Protein AF-A0A655ARQ0-F1 (afdb_m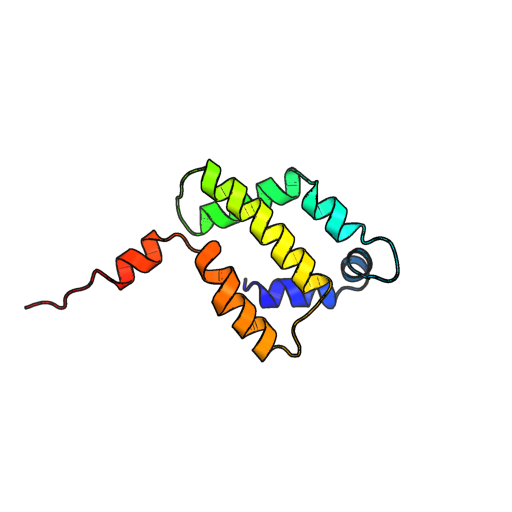onomer_lite)

Secondary structure (DSSP, 8-state):
--HHHHHHHHHT-HHHHTTS-TTS--HHHHHHHH-HHHHHHHHHHHHHT----HHHHHHHHHHHHHHHHHHHHS--SSHHHHHHHIIIIIHHHHS-HHHHHHHH--PPP-

Sequence (110 aa):
MSITTTLRMVRDNPALAAWFTTTRPPIGGEMAGRSEVIAALAAAFLNSLGPDDPTTVERRARWVVRMLTSLLMFPGRDEADERAMIAEFVVPIVTPASAAARKAGHPGPE

Radius of gyration: 16.22 Å; chains: 1; bounding box: 54×36×34 Å

Foldseek 3Di:
DDLLVVLCVQCVDPVNLVLLEPVDDNNQLVCLLVDPVQLVVLLVVLVVLDDDDSVLSSVLSSVVSNVSSCCSNPPAPDPVRRVVCCVPPPVVSSHDCVVVVVVVPDDDDD

Structure (mmCIF, N/CA/C/O backbone):
data_AF-A0A655ARQ0-F1
#
_entry.id   AF-A0A655ARQ0-F1
#
loop_
_atom_site.group_PDB
_atom_site.id
_atom_site.type_symbol
_atom_site.label_atom_id
_atom_site.label_alt_id
_atom_site.label_comp_id
_atom_site.label_asym_id
_atom_site.label_entity_id
_atom_site.label_seq_id
_atom_site.pdbx_PDB_ins_code
_atom_site.Cartn_x
_atom_site.Cartn_y
_atom_site.Cartn_z
_atom_site.occupancy
_atom_site.B_iso_or_equiv
_atom_site.auth_seq_id
_atom_site.auth_comp_id
_atom_site.auth_asym_id
_atom_site.auth_atom_id
_atom_site.pdbx_PDB_model_num
ATOM 1 N N . MET A 1 1 ? -8.496 1.827 -4.490 1.00 56.69 1 MET A N 1
ATOM 2 C CA . MET A 1 1 ? -7.260 1.632 -5.280 1.00 56.69 1 MET A CA 1
ATOM 3 C C . MET A 1 1 ? -6.459 0.512 -4.624 1.00 56.69 1 MET A C 1
ATOM 5 O O . MET A 1 1 ? -6.340 0.538 -3.408 1.00 56.69 1 MET A O 1
ATOM 9 N N . SER A 1 2 ? -6.008 -0.502 -5.369 1.00 81.69 2 SER A N 1
ATOM 10 C CA . SER A 1 2 ? -5.246 -1.631 -4.798 1.00 81.69 2 SER A CA 1
ATOM 11 C C . SER A 1 2 ? -3.767 -1.265 -4.627 1.00 81.69 2 SER A C 1
ATOM 13 O O . SER A 1 2 ? -3.228 -0.543 -5.465 1.00 81.69 2 SER A O 1
ATOM 15 N N . ILE A 1 3 ? -3.097 -1.803 -3.598 1.00 84.62 3 ILE A N 1
ATOM 16 C CA . ILE A 1 3 ? -1.652 -1.617 -3.356 1.00 84.62 3 ILE A CA 1
ATOM 17 C C . ILE A 1 3 ? -0.840 -1.939 -4.618 1.00 84.62 3 ILE A C 1
ATOM 19 O O . ILE A 1 3 ? 0.009 -1.150 -5.022 1.00 84.62 3 ILE A O 1
ATOM 23 N N . THR A 1 4 ? -1.155 -3.038 -5.306 1.00 88.81 4 THR A N 1
ATOM 24 C CA . THR A 1 4 ? -0.463 -3.452 -6.538 1.00 88.81 4 THR A CA 1
ATOM 25 C C . THR A 1 4 ? -0.629 -2.430 -7.667 1.00 88.81 4 THR A C 1
ATOM 27 O O . THR A 1 4 ? 0.282 -2.213 -8.458 1.00 88.81 4 THR A O 1
ATOM 30 N N . THR A 1 5 ? -1.781 -1.749 -7.730 1.00 88.69 5 THR A N 1
ATOM 31 C CA . THR A 1 5 ? -2.010 -0.673 -8.711 1.00 88.69 5 THR A CA 1
ATOM 32 C C . THR A 1 5 ? -1.128 0.534 -8.415 1.00 88.69 5 THR A C 1
ATOM 34 O O . THR A 1 5 ? -0.528 1.084 -9.334 1.00 88.69 5 THR A O 1
ATOM 37 N N . THR A 1 6 ? -1.001 0.914 -7.142 1.00 88.81 6 THR A N 1
ATOM 38 C CA . THR A 1 6 ? -0.111 2.002 -6.718 1.00 88.81 6 THR A CA 1
ATOM 39 C C . THR A 1 6 ? 1.348 1.691 -7.041 1.00 88.81 6 THR A C 1
ATOM 41 O O . THR A 1 6 ? 2.031 2.536 -7.614 1.00 88.81 6 THR A O 1
ATOM 44 N N . LEU A 1 7 ? 1.818 0.475 -6.735 1.00 91.00 7 LEU A N 1
ATOM 45 C CA . LEU A 1 7 ? 3.187 0.049 -7.050 1.00 91.00 7 LEU A CA 1
ATOM 46 C C . LEU A 1 7 ? 3.470 0.138 -8.553 1.00 91.00 7 LEU A C 1
ATOM 48 O O . LEU A 1 7 ? 4.494 0.688 -8.953 1.00 91.00 7 LEU A O 1
ATOM 52 N N . ARG A 1 8 ? 2.532 -0.334 -9.384 1.00 91.19 8 ARG A N 1
ATOM 53 C CA . ARG A 1 8 ? 2.638 -0.254 -10.844 1.00 91.19 8 ARG A CA 1
ATOM 54 C C . ARG A 1 8 ? 2.740 1.192 -11.332 1.00 91.19 8 ARG A C 1
ATOM 56 O O . ARG A 1 8 ? 3.668 1.516 -12.054 1.00 91.19 8 ARG A O 1
ATOM 63 N N . MET A 1 9 ? 1.863 2.082 -10.863 1.00 91.25 9 MET A N 1
ATOM 64 C CA . MET A 1 9 ? 1.883 3.498 -11.260 1.00 91.25 9 MET A CA 1
ATOM 65 C C . MET A 1 9 ? 3.199 4.209 -10.929 1.00 91.25 9 MET A C 1
ATOM 67 O O . MET A 1 9 ? 3.643 5.063 -11.692 1.00 91.25 9 MET A O 1
ATOM 71 N N . VAL A 1 10 ? 3.816 3.880 -9.791 1.00 90.50 10 VAL A N 1
ATOM 72 C CA . VAL A 1 10 ? 5.117 4.448 -9.411 1.00 90.50 10 VAL A CA 1
ATOM 73 C C . VAL A 1 10 ? 6.226 3.910 -10.314 1.00 90.50 10 VAL A C 1
ATOM 75 O O . VAL A 1 10 ? 7.048 4.691 -10.785 1.00 90.50 10 VAL A O 1
ATOM 78 N N . ARG A 1 11 ? 6.243 2.596 -10.570 1.00 91.19 11 ARG A N 1
ATOM 79 C CA . ARG A 1 11 ? 7.265 1.938 -11.402 1.00 91.19 11 ARG A CA 1
ATOM 80 C C . ARG A 1 11 ? 7.171 2.339 -12.879 1.00 91.19 11 ARG A C 1
ATOM 82 O O . ARG A 1 11 ? 8.205 2.527 -13.511 1.00 91.19 11 ARG A O 1
ATOM 89 N N . ASP A 1 12 ? 5.960 2.539 -13.395 1.00 93.62 12 ASP A N 1
ATOM 90 C CA . ASP A 1 12 ? 5.707 2.939 -14.787 1.00 93.62 12 ASP A CA 1
ATOM 91 C C . ASP A 1 12 ? 6.026 4.423 -15.052 1.00 93.62 12 ASP A C 1
ATOM 93 O O . ASP A 1 12 ? 6.083 4.849 -16.205 1.00 93.62 12 ASP A O 1
ATOM 97 N N . ASN A 1 13 ? 6.242 5.232 -14.006 1.00 92.81 13 ASN A N 1
ATOM 98 C CA . ASN A 1 13 ? 6.623 6.636 -14.130 1.00 92.81 13 ASN A CA 1
ATOM 99 C C . ASN A 1 13 ? 8.140 6.806 -13.912 1.00 92.81 13 ASN A C 1
ATOM 101 O O . ASN A 1 13 ? 8.594 6.737 -12.767 1.00 92.81 13 ASN A O 1
ATOM 105 N N . PRO A 1 14 ? 8.933 7.129 -14.956 1.00 88.00 14 PRO A N 1
ATOM 106 C CA . PRO A 1 14 ? 10.388 7.248 -14.841 1.00 88.00 14 PRO A CA 1
ATOM 107 C C . PRO A 1 14 ? 10.854 8.248 -13.776 1.00 88.00 14 PRO A C 1
ATOM 109 O O . PRO A 1 14 ? 11.849 8.004 -13.093 1.00 88.00 14 PRO A O 1
ATOM 112 N N . ALA A 1 15 ? 10.129 9.358 -13.601 1.00 87.06 15 ALA A N 1
ATOM 113 C CA . ALA A 1 15 ? 10.479 10.387 -12.627 1.00 87.06 15 ALA A CA 1
ATOM 114 C C . ALA A 1 15 ? 10.275 9.911 -11.183 1.00 87.06 15 ALA A C 1
ATOM 116 O O . ALA A 1 15 ? 11.049 10.294 -10.311 1.00 87.06 15 ALA A O 1
ATOM 117 N N . LEU A 1 16 ? 9.263 9.074 -10.928 1.00 85.69 16 LEU A N 1
ATOM 118 C CA . LEU A 1 16 ? 9.015 8.493 -9.606 1.00 85.69 16 LEU A CA 1
ATOM 119 C C . LEU A 1 16 ? 9.911 7.277 -9.353 1.00 85.69 16 LEU A C 1
ATOM 121 O O . LEU A 1 16 ? 10.499 7.167 -8.279 1.00 85.69 16 LEU A O 1
ATOM 125 N N . ALA A 1 17 ? 10.074 6.401 -10.345 1.00 85.88 17 ALA A N 1
ATOM 126 C CA . ALA A 1 17 ? 10.911 5.209 -10.250 1.00 85.88 17 ALA A CA 1
ATOM 127 C C . ALA A 1 17 ? 12.376 5.546 -9.918 1.00 85.88 17 ALA A C 1
ATOM 129 O O . ALA A 1 17 ? 12.999 4.848 -9.116 1.00 85.88 17 ALA A O 1
ATOM 130 N N . ALA A 1 18 ? 12.901 6.658 -10.450 1.00 84.44 18 ALA A N 1
ATOM 131 C CA . ALA A 1 18 ? 14.262 7.138 -10.188 1.00 84.44 18 ALA A CA 1
ATOM 132 C C . ALA A 1 18 ? 14.589 7.339 -8.693 1.00 84.44 18 ALA A C 1
ATOM 134 O O . ALA A 1 18 ? 15.753 7.266 -8.305 1.00 84.44 18 ALA A O 1
ATOM 135 N N . TRP A 1 19 ? 13.588 7.555 -7.833 1.00 81.19 19 TRP A N 1
ATOM 136 C CA . TRP A 1 19 ? 13.788 7.713 -6.386 1.00 81.19 19 TRP A CA 1
ATOM 137 C C . TRP A 1 19 ? 14.091 6.398 -5.661 1.00 81.19 19 TRP A C 1
ATOM 139 O O . TRP A 1 19 ? 14.596 6.424 -4.535 1.00 81.19 19 TRP A O 1
ATOM 149 N N . PHE A 1 20 ? 13.782 5.262 -6.289 1.00 82.25 20 PHE A N 1
ATOM 150 C CA . PHE A 1 20 ? 13.859 3.926 -5.694 1.00 82.25 20 PHE A CA 1
ATOM 151 C C . PHE A 1 20 ? 14.926 3.033 -6.343 1.00 82.25 20 PHE A C 1
ATOM 153 O O . PHE A 1 20 ? 15.086 1.885 -5.940 1.00 82.25 20 PHE A O 1
ATOM 160 N N . THR A 1 21 ? 15.687 3.540 -7.318 1.00 75.50 21 THR A N 1
ATOM 161 C CA . THR A 1 21 ? 16.761 2.777 -7.969 1.00 75.50 21 THR A CA 1
ATOM 162 C C . THR A 1 21 ? 17.952 2.569 -7.033 1.00 75.50 21 THR A C 1
ATOM 164 O O . THR A 1 21 ? 18.453 3.531 -6.454 1.00 75.50 21 THR A O 1
ATOM 167 N N . THR A 1 22 ? 18.479 1.346 -6.960 1.00 65.88 22 THR A N 1
ATOM 168 C CA . THR A 1 22 ? 19.632 0.977 -6.111 1.00 65.88 22 THR A CA 1
ATOM 169 C C . THR A 1 22 ? 20.989 1.435 -6.671 1.00 65.88 22 THR A C 1
ATOM 171 O O . THR A 1 22 ? 22.015 1.287 -6.016 1.00 65.88 22 THR A O 1
ATOM 174 N N . THR A 1 23 ? 21.024 1.994 -7.886 1.00 63.47 23 THR A N 1
ATOM 175 C CA . THR A 1 23 ? 22.251 2.488 -8.547 1.00 63.47 23 THR A CA 1
ATOM 176 C C . THR A 1 23 ? 22.760 3.816 -7.976 1.00 63.47 23 THR A C 1
ATOM 178 O O . THR A 1 23 ? 23.860 4.256 -8.309 1.00 63.47 23 THR A O 1
ATOM 181 N N . ARG A 1 24 ? 21.980 4.457 -7.100 1.00 59.69 24 ARG A N 1
ATOM 182 C CA . ARG A 1 24 ? 22.356 5.606 -6.266 1.00 59.69 24 ARG A CA 1
ATOM 183 C C . ARG A 1 24 ? 21.870 5.343 -4.836 1.00 59.69 24 ARG A C 1
ATOM 185 O O . ARG A 1 24 ? 20.963 4.525 -4.676 1.00 59.69 24 ARG A O 1
ATOM 192 N N . PRO A 1 25 ? 22.429 6.007 -3.801 1.00 59.53 25 PRO A N 1
ATOM 193 C CA . PRO A 1 25 ? 21.887 5.917 -2.448 1.00 59.53 25 PRO A CA 1
ATOM 194 C C . PRO A 1 25 ? 20.378 6.163 -2.514 1.00 59.53 25 PRO A C 1
ATOM 196 O O . PRO A 1 25 ? 19.977 7.188 -3.074 1.00 59.53 25 PRO A O 1
ATOM 199 N N . PRO A 1 26 ? 19.536 5.225 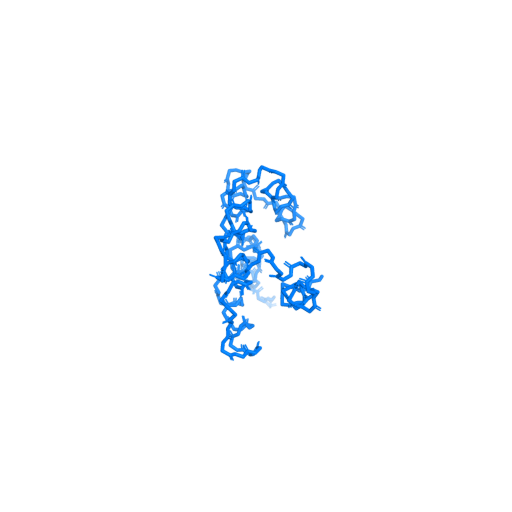-2.059 1.00 59.88 26 PRO A N 1
ATOM 200 C CA . PRO A 1 26 ? 18.115 5.300 -2.335 1.00 59.88 26 PRO A CA 1
ATOM 201 C C . PRO A 1 26 ? 17.461 6.434 -1.538 1.00 59.88 26 PRO A C 1
ATOM 203 O O . PRO A 1 26 ? 17.038 6.267 -0.393 1.00 59.88 26 PRO A O 1
ATOM 206 N N . ILE A 1 27 ? 17.356 7.601 -2.174 1.00 62.81 27 ILE A N 1
ATOM 207 C CA . ILE A 1 27 ? 16.818 8.822 -1.568 1.00 62.81 27 ILE A CA 1
ATOM 208 C C . ILE A 1 27 ? 15.353 8.608 -1.179 1.00 62.81 27 ILE A C 1
ATOM 210 O O . ILE A 1 27 ? 14.950 8.979 -0.082 1.00 62.81 27 ILE A O 1
ATOM 214 N N . GLY A 1 28 ? 14.557 7.951 -2.031 1.00 59.50 28 GLY A N 1
ATOM 215 C CA . GLY A 1 28 ? 13.136 7.713 -1.775 1.00 59.50 28 GLY A CA 1
ATOM 216 C C . GLY A 1 28 ? 12.878 6.825 -0.560 1.00 59.50 28 GLY A C 1
ATOM 217 O O . GLY A 1 28 ? 11.949 7.090 0.199 1.00 59.50 28 GLY A O 1
ATOM 218 N N . GLY A 1 29 ? 13.714 5.808 -0.329 1.00 59.78 29 GLY A N 1
ATOM 219 C CA . GLY A 1 29 ? 13.561 4.922 0.826 1.00 59.78 29 GLY A CA 1
ATOM 220 C C . GLY A 1 29 ? 13.997 5.553 2.144 1.00 59.78 29 GLY A C 1
ATOM 221 O O . GLY A 1 29 ? 13.284 5.431 3.142 1.00 59.78 29 GLY A O 1
ATOM 222 N N . GLU A 1 30 ? 15.112 6.289 2.148 1.00 61.62 30 GLU A N 1
ATOM 223 C CA . GLU A 1 30 ? 15.523 7.052 3.332 1.00 61.62 30 GLU A CA 1
ATOM 224 C C . GLU A 1 30 ? 14.523 8.161 3.670 1.00 61.62 30 GLU A C 1
ATOM 226 O O . GLU A 1 30 ? 14.162 8.333 4.837 1.00 61.62 30 GLU A O 1
ATOM 231 N N . MET A 1 31 ? 14.033 8.886 2.660 1.00 61.47 31 MET A N 1
ATOM 232 C CA . MET A 1 31 ? 13.102 9.990 2.872 1.00 61.47 31 MET A CA 1
ATOM 233 C C . MET A 1 31 ? 11.721 9.492 3.304 1.00 61.47 31 MET A C 1
ATOM 235 O O . MET A 1 31 ? 11.132 10.065 4.215 1.00 61.47 31 MET A O 1
ATOM 239 N N . ALA A 1 32 ? 11.225 8.386 2.738 1.00 60.53 32 ALA A N 1
ATOM 240 C CA . ALA A 1 32 ? 9.982 7.757 3.187 1.00 60.53 32 ALA A CA 1
ATOM 241 C C . ALA A 1 32 ? 10.075 7.253 4.636 1.00 60.53 32 ALA A C 1
ATOM 243 O O . ALA A 1 32 ? 9.129 7.409 5.405 1.00 60.53 32 ALA A O 1
ATOM 244 N N . GLY A 1 33 ? 11.228 6.709 5.041 1.00 63.03 33 GLY A N 1
ATOM 245 C CA . GLY A 1 33 ? 11.456 6.250 6.413 1.00 63.03 33 GLY A CA 1
ATOM 246 C C . GLY A 1 33 ? 11.573 7.370 7.456 1.00 63.03 33 GLY A C 1
ATOM 247 O O . GLY A 1 33 ? 11.327 7.109 8.634 1.00 63.03 33 GLY A O 1
ATOM 248 N N . ARG A 1 34 ? 11.942 8.592 7.040 1.00 66.88 34 ARG A N 1
ATOM 249 C CA . ARG A 1 34 ? 12.153 9.764 7.917 1.00 66.88 34 ARG A CA 1
ATOM 250 C C . ARG A 1 34 ? 11.066 10.843 7.804 1.00 66.88 34 ARG A C 1
ATOM 252 O O . ARG A 1 34 ? 11.049 11.761 8.615 1.00 66.88 34 ARG A O 1
ATOM 259 N N . SER A 1 35 ? 10.177 10.767 6.814 1.00 77.81 35 SER A N 1
ATOM 260 C CA . SER A 1 35 ? 9.157 11.792 6.566 1.00 77.81 35 SER A CA 1
ATOM 261 C C . SER A 1 35 ? 7.932 11.620 7.465 1.00 77.81 35 SER A C 1
ATOM 263 O O . SER A 1 35 ? 7.149 10.680 7.310 1.00 77.81 35 SER A O 1
ATOM 265 N N . GLU A 1 36 ? 7.716 12.591 8.353 1.00 79.81 36 GLU A N 1
ATOM 266 C CA . GLU A 1 36 ? 6.511 12.677 9.187 1.00 79.81 36 GLU A CA 1
ATOM 267 C C . GLU A 1 36 ? 5.237 12.856 8.350 1.00 79.81 36 GLU A C 1
ATOM 269 O O . GLU A 1 36 ? 4.199 12.287 8.677 1.00 79.81 36 GLU A O 1
ATOM 274 N N . VAL A 1 37 ? 5.321 13.567 7.218 1.00 85.50 37 VAL A N 1
ATOM 275 C CA . VAL A 1 37 ? 4.188 13.771 6.299 1.00 85.50 37 VAL A CA 1
ATOM 276 C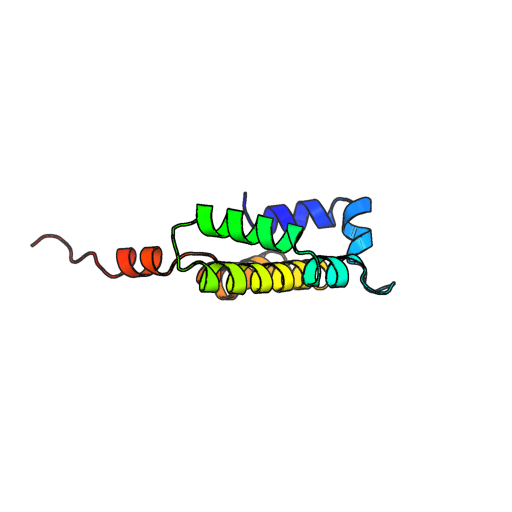 C . VAL A 1 37 ? 3.745 12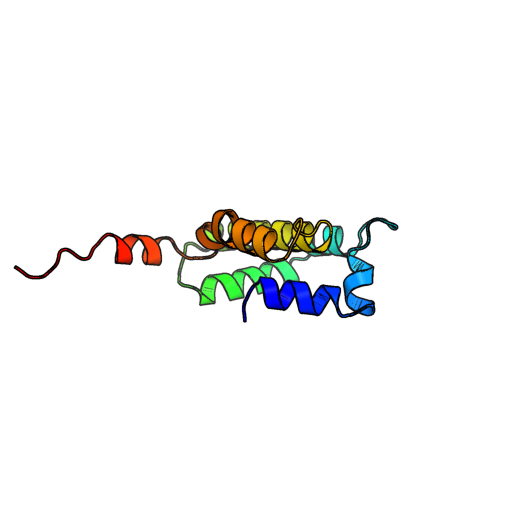.449 5.674 1.00 85.50 37 VAL A C 1
ATOM 278 O O . VAL A 1 37 ? 2.557 12.136 5.670 1.00 85.50 37 VAL A O 1
ATOM 281 N N . ILE A 1 38 ? 4.687 11.642 5.176 1.00 81.88 38 ILE A N 1
ATOM 282 C CA . ILE A 1 38 ? 4.371 10.331 4.588 1.00 81.88 38 ILE A CA 1
ATOM 283 C C . ILE A 1 38 ? 3.774 9.402 5.652 1.00 81.88 38 ILE A C 1
ATOM 285 O O . ILE A 1 38 ? 2.784 8.718 5.384 1.00 81.88 38 ILE A O 1
ATOM 289 N N . ALA A 1 39 ? 4.321 9.413 6.872 1.00 84.81 39 ALA A N 1
ATOM 290 C CA . ALA A 1 39 ? 3.771 8.646 7.986 1.00 84.81 39 ALA A CA 1
ATOM 291 C C . ALA A 1 39 ? 2.343 9.092 8.355 1.00 84.81 39 ALA A C 1
ATOM 293 O O . ALA A 1 39 ? 1.475 8.240 8.549 1.00 84.81 39 ALA A O 1
ATOM 294 N N . ALA A 1 40 ? 2.074 10.400 8.393 1.00 87.50 40 ALA A N 1
ATOM 295 C CA . ALA A 1 40 ? 0.751 10.950 8.681 1.00 87.50 40 ALA A CA 1
ATOM 296 C C . ALA A 1 40 ? -0.280 10.592 7.596 1.00 87.50 40 ALA A C 1
ATOM 298 O O . ALA A 1 40 ? -1.394 10.180 7.919 1.00 87.50 40 ALA A O 1
ATOM 299 N N . LEU A 1 41 ? 0.094 10.671 6.314 1.00 89.69 41 LEU A N 1
ATOM 300 C CA . LEU A 1 41 ? -0.770 10.257 5.201 1.00 89.69 41 LEU A CA 1
ATOM 301 C C . LEU A 1 41 ? -1.092 8.757 5.259 1.00 89.69 41 LEU A C 1
ATOM 303 O O . LEU A 1 41 ? -2.244 8.362 5.072 1.00 89.69 41 LEU A O 1
ATOM 307 N N . ALA A 1 42 ? -0.100 7.918 5.568 1.00 89.81 42 ALA A N 1
ATOM 308 C CA . ALA A 1 42 ? -0.311 6.486 5.753 1.00 89.81 42 ALA A CA 1
ATOM 309 C C . ALA A 1 42 ? -1.224 6.192 6.958 1.00 89.81 42 ALA A C 1
ATOM 311 O O . ALA A 1 42 ? -2.115 5.351 6.855 1.00 89.81 42 ALA A O 1
ATOM 312 N N . ALA A 1 43 ? -1.060 6.906 8.075 1.00 90.06 43 ALA A N 1
ATOM 313 C CA . ALA A 1 43 ? -1.928 6.778 9.245 1.00 90.06 43 ALA A CA 1
ATOM 314 C C . ALA A 1 43 ? -3.378 7.187 8.936 1.00 90.06 43 ALA A C 1
ATOM 316 O O . ALA A 1 43 ? -4.311 6.469 9.297 1.00 90.06 43 ALA A O 1
ATOM 317 N N . ALA A 1 44 ? -3.579 8.292 8.211 1.00 88.88 44 ALA A N 1
ATOM 318 C CA . ALA A 1 44 ? -4.901 8.728 7.765 1.00 88.88 44 ALA A CA 1
ATOM 319 C C . ALA A 1 44 ? -5.578 7.681 6.864 1.00 88.88 44 ALA A C 1
ATOM 321 O O . ALA A 1 44 ? -6.756 7.372 7.047 1.00 88.88 44 ALA A O 1
ATOM 322 N N . PHE A 1 45 ? -4.824 7.081 5.937 1.00 88.81 45 PHE A N 1
ATOM 323 C CA . PHE A 1 45 ? -5.324 5.984 5.111 1.00 88.81 45 PHE A CA 1
ATOM 324 C C . PHE A 1 45 ? -5.726 4.764 5.952 1.00 88.81 45 PHE A C 1
ATOM 326 O O . PHE A 1 45 ? -6.821 4.240 5.767 1.00 88.81 45 PHE A O 1
ATOM 333 N N . LEU A 1 46 ? -4.894 4.334 6.904 1.00 88.56 46 LEU A N 1
ATOM 334 C CA . LEU A 1 46 ? -5.206 3.191 7.771 1.00 88.56 46 LEU A CA 1
ATOM 335 C C . LEU A 1 46 ? -6.456 3.432 8.626 1.00 88.56 46 LEU A C 1
ATOM 337 O O . LEU A 1 46 ? -7.309 2.554 8.705 1.00 88.56 46 LEU A O 1
ATOM 341 N N . ASN A 1 47 ? -6.620 4.637 9.176 1.00 88.56 47 ASN A N 1
ATOM 342 C CA . ASN A 1 47 ? -7.840 5.025 9.890 1.00 88.56 47 ASN A CA 1
ATOM 343 C C . ASN A 1 47 ? -9.091 4.961 8.999 1.00 88.56 47 ASN A C 1
ATOM 345 O O . ASN A 1 47 ? -10.170 4.621 9.480 1.00 88.56 47 ASN A O 1
ATOM 349 N N . SER A 1 48 ? -8.962 5.238 7.694 1.00 86.81 48 SER A N 1
ATOM 350 C CA . SER A 1 48 ? -10.086 5.106 6.755 1.00 86.81 48 SER A CA 1
ATOM 351 C C . SER A 1 48 ? -10.543 3.652 6.549 1.00 86.81 48 SER A C 1
ATOM 353 O O . SER A 1 48 ? -11.690 3.423 6.169 1.00 86.81 48 SER A O 1
ATOM 355 N N . LEU A 1 49 ? -9.679 2.665 6.828 1.00 83.88 49 LEU A N 1
ATOM 356 C CA . LEU A 1 49 ? -10.000 1.231 6.755 1.00 83.88 49 LEU A CA 1
ATOM 357 C C . LEU A 1 49 ? -10.720 0.714 8.011 1.00 83.88 49 LEU A C 1
ATOM 359 O O . LEU A 1 49 ? -11.271 -0.389 8.004 1.00 83.88 49 LEU A O 1
ATOM 363 N N . GLY A 1 50 ? -10.736 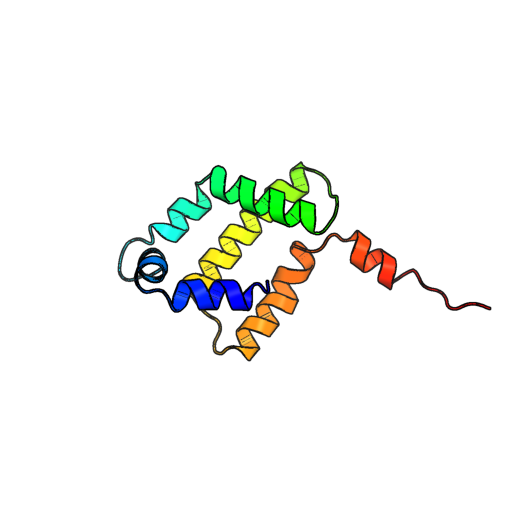1.514 9.074 1.00 82.56 50 GLY A N 1
ATOM 364 C CA . GLY A 1 50 ? -11.504 1.298 10.288 1.00 82.56 50 GLY A CA 1
ATOM 365 C C . GLY A 1 50 ? -10.784 1.856 11.516 1.00 82.56 50 GLY A C 1
ATOM 366 O O . GLY A 1 50 ? -9.565 2.021 11.497 1.00 82.56 50 GLY A O 1
ATOM 367 N N . PRO A 1 51 ? -11.533 2.142 12.592 1.00 75.88 51 PRO A N 1
ATOM 368 C CA . PRO A 1 51 ? -10.957 2.678 13.814 1.00 75.88 51 PRO A CA 1
ATOM 369 C C . PRO A 1 51 ? -10.058 1.639 14.496 1.00 75.88 51 PRO A C 1
ATOM 371 O O . PRO A 1 51 ? -10.400 0.455 14.565 1.00 75.88 51 PRO A O 1
ATOM 374 N N . ASP A 1 52 ? -8.931 2.104 15.023 1.00 82.19 52 ASP A N 1
ATOM 375 C CA . ASP A 1 52 ? -7.991 1.337 15.839 1.00 82.19 52 ASP A CA 1
ATOM 376 C C . ASP A 1 52 ? -7.316 2.296 16.841 1.00 82.19 52 ASP A C 1
ATOM 378 O O . ASP A 1 52 ? -7.513 3.514 16.781 1.00 82.19 52 ASP A O 1
ATOM 382 N N . ASP A 1 53 ? -6.538 1.762 17.776 1.00 88.44 53 ASP A N 1
ATOM 383 C CA . ASP A 1 53 ? -5.773 2.563 18.730 1.00 88.44 53 ASP A CA 1
ATOM 384 C C . ASP A 1 53 ? -4.753 3.471 17.999 1.00 88.44 53 ASP A C 1
ATOM 386 O O . ASP A 1 53 ? -3.981 2.972 17.169 1.00 88.44 53 ASP A O 1
ATOM 390 N N . PRO A 1 54 ? -4.677 4.784 18.307 1.00 87.06 54 PRO A N 1
ATOM 391 C CA . PRO A 1 54 ? -3.788 5.717 17.612 1.00 87.06 54 PRO A CA 1
ATOM 392 C C . PRO A 1 54 ? -2.318 5.280 17.586 1.00 87.06 54 PRO A C 1
ATOM 394 O O . PRO A 1 54 ? -1.663 5.365 16.545 1.00 87.06 54 PRO A O 1
ATOM 397 N N . THR A 1 55 ? -1.799 4.736 18.692 1.00 88.44 55 THR A N 1
ATOM 398 C CA . THR A 1 55 ? -0.393 4.301 18.765 1.00 88.44 55 THR A CA 1
ATOM 399 C C . THR A 1 55 ? -0.129 3.081 17.879 1.00 88.44 55 THR A C 1
ATOM 401 O O . THR A 1 55 ? 0.946 2.938 17.280 1.00 88.44 55 THR A O 1
ATOM 404 N N . THR A 1 56 ? -1.135 2.215 17.742 1.00 88.62 56 THR A N 1
ATOM 405 C CA . THR A 1 56 ? -1.123 1.058 16.846 1.00 88.62 56 THR A CA 1
ATOM 406 C C . THR A 1 56 ? -1.166 1.496 15.384 1.00 88.62 56 THR A C 1
ATOM 408 O O . THR A 1 56 ? -0.369 1.002 14.578 1.00 88.62 56 THR A O 1
ATOM 411 N N . VAL A 1 57 ? -2.025 2.461 15.041 1.00 89.94 57 VAL A N 1
ATOM 412 C CA . VAL A 1 57 ? -2.133 3.024 13.685 1.00 89.94 57 VAL A CA 1
ATOM 413 C C . VAL A 1 57 ? -0.824 3.672 13.258 1.00 89.94 57 VAL A C 1
ATOM 415 O O . VAL A 1 57 ? -0.328 3.381 12.172 1.00 89.94 57 VAL A O 1
ATOM 418 N N . GLU A 1 58 ? -0.208 4.485 14.112 1.00 89.00 58 GLU A N 1
ATOM 419 C CA . GLU A 1 58 ? 1.080 5.112 13.815 1.00 89.00 58 GLU A CA 1
ATOM 420 C C . GLU A 1 58 ? 2.195 4.086 13.585 1.00 89.00 58 GLU A C 1
ATOM 422 O O . GLU A 1 58 ? 3.005 4.212 12.658 1.00 89.00 58 GLU A O 1
ATOM 427 N N . ARG A 1 59 ? 2.253 3.039 14.420 1.00 88.69 59 ARG A N 1
ATOM 428 C CA . ARG A 1 59 ? 3.245 1.969 14.268 1.00 88.69 59 ARG A CA 1
ATOM 429 C C . ARG A 1 59 ? 3.043 1.219 12.954 1.00 88.69 59 ARG A C 1
ATOM 431 O O . ARG A 1 59 ? 4.023 0.974 12.246 1.00 88.69 59 ARG A O 1
ATOM 438 N N . ARG A 1 60 ? 1.793 0.902 12.607 1.00 90.56 60 ARG A N 1
ATOM 439 C CA . ARG A 1 60 ? 1.433 0.268 11.332 1.00 90.56 60 ARG A CA 1
ATOM 440 C C . ARG A 1 60 ? 1.732 1.173 10.147 1.00 90.56 60 ARG A C 1
ATOM 442 O O . ARG A 1 60 ? 2.312 0.692 9.185 1.00 90.56 60 ARG A O 1
ATOM 449 N N . ALA A 1 61 ? 1.447 2.469 10.229 1.00 90.12 61 ALA A N 1
ATOM 450 C CA . ALA A 1 61 ? 1.752 3.432 9.175 1.00 90.12 61 ALA A CA 1
ATOM 451 C C . ALA A 1 61 ? 3.248 3.425 8.839 1.00 90.12 61 ALA A C 1
ATOM 453 O O . ALA A 1 61 ? 3.635 3.204 7.691 1.00 90.12 61 ALA A O 1
ATOM 454 N N . ARG A 1 62 ? 4.106 3.543 9.862 1.00 89.06 62 ARG A N 1
ATOM 455 C CA . ARG A 1 62 ? 5.565 3.456 9.685 1.00 89.06 62 ARG A CA 1
ATOM 456 C C . ARG A 1 62 ? 6.018 2.095 9.148 1.00 89.06 62 ARG A C 1
ATOM 458 O O . ARG A 1 62 ? 7.038 2.021 8.468 1.00 89.06 62 ARG A O 1
ATOM 465 N N . TRP A 1 63 ? 5.330 1.008 9.487 1.00 91.56 63 TRP A N 1
ATOM 466 C CA . TRP A 1 63 ? 5.648 -0.327 8.976 1.00 91.56 63 TRP A CA 1
ATOM 467 C C . TRP A 1 63 ? 5.254 -0.487 7.501 1.00 91.56 63 TRP A C 1
ATOM 469 O O . TRP A 1 63 ? 6.080 -0.901 6.692 1.00 91.56 63 TRP A O 1
ATOM 479 N N . VAL A 1 64 ? 4.040 -0.074 7.128 1.00 90.88 64 VAL A N 1
ATOM 480 C CA . VAL A 1 64 ? 3.530 -0.139 5.751 1.00 90.88 64 VAL A CA 1
ATOM 481 C C . VAL A 1 64 ? 4.409 0.665 4.811 1.00 90.88 64 VAL A C 1
ATOM 483 O O . VAL A 1 64 ? 4.752 0.172 3.744 1.00 90.88 64 VAL A O 1
ATOM 486 N N . VAL A 1 65 ? 4.823 1.870 5.208 1.00 89.62 65 VAL A N 1
ATOM 487 C CA . VAL A 1 65 ? 5.721 2.696 4.389 1.00 89.62 65 VAL A CA 1
ATOM 488 C C . VAL A 1 65 ? 7.017 1.944 4.083 1.00 89.62 65 VAL A C 1
ATOM 490 O O . VAL A 1 65 ? 7.411 1.875 2.923 1.00 89.62 65 VAL A O 1
ATOM 493 N N . ARG A 1 66 ? 7.627 1.285 5.079 1.00 89.25 66 ARG A N 1
ATOM 494 C CA . ARG A 1 66 ? 8.826 0.454 4.864 1.00 89.25 66 ARG A CA 1
ATOM 495 C C . ARG A 1 66 ? 8.559 -0.717 3.918 1.00 89.25 66 ARG A C 1
ATOM 497 O O . ARG A 1 66 ? 9.395 -0.995 3.066 1.00 89.25 66 ARG A O 1
ATOM 504 N N . MET A 1 67 ? 7.406 -1.376 4.036 1.00 91.31 67 MET A N 1
ATOM 505 C CA . MET A 1 67 ? 7.024 -2.471 3.135 1.00 91.31 67 MET A CA 1
ATOM 506 C C . MET A 1 67 ? 6.810 -1.997 1.698 1.00 91.31 67 MET A C 1
ATOM 508 O O . MET A 1 67 ? 7.336 -2.607 0.774 1.00 91.31 67 MET A O 1
ATOM 512 N N . LEU A 1 68 ? 6.103 -0.884 1.494 1.00 90.12 68 LEU A N 1
ATOM 513 C CA . LEU A 1 68 ? 5.907 -0.306 0.164 1.00 90.12 68 LEU A CA 1
ATOM 514 C C . LEU A 1 68 ? 7.237 0.134 -0.451 1.00 90.12 68 LEU A C 1
ATOM 516 O O . LEU A 1 68 ? 7.495 -0.167 -1.611 1.00 90.12 68 LEU A O 1
ATOM 520 N N . THR A 1 69 ? 8.107 0.783 0.327 1.00 89.00 69 THR A N 1
ATOM 521 C CA . THR A 1 69 ? 9.467 1.121 -0.106 1.00 89.00 69 THR A CA 1
ATOM 522 C C . THR A 1 69 ? 10.251 -0.125 -0.515 1.00 89.00 69 THR A C 1
ATOM 524 O O . THR A 1 69 ? 10.866 -0.122 -1.577 1.00 89.00 69 THR A O 1
ATOM 527 N N . SER A 1 70 ? 10.200 -1.194 0.287 1.00 89.25 70 SER A N 1
ATOM 528 C CA . SER A 1 70 ? 10.857 -2.463 -0.033 1.00 89.25 70 SER A CA 1
ATOM 529 C C . SER A 1 70 ? 10.353 -3.034 -1.352 1.00 89.25 70 SER A C 1
ATOM 531 O O . SER A 1 70 ? 11.163 -3.371 -2.203 1.00 89.25 70 SER A O 1
ATOM 533 N N . LEU A 1 71 ? 9.034 -3.092 -1.552 1.00 91.19 71 LEU A N 1
ATOM 534 C CA . LEU A 1 71 ? 8.442 -3.594 -2.792 1.00 91.19 71 LEU A CA 1
ATOM 535 C C . LEU A 1 71 ? 8.836 -2.724 -3.991 1.00 91.19 71 LEU A C 1
ATOM 537 O O . LEU A 1 71 ? 9.157 -3.247 -5.051 1.00 91.19 71 LEU A O 1
ATOM 541 N N . LEU A 1 72 ? 8.870 -1.398 -3.848 1.00 89.62 72 LEU A N 1
ATOM 542 C CA . LEU A 1 72 ? 9.308 -0.502 -4.924 1.00 89.62 72 LEU A CA 1
ATOM 543 C C . LEU A 1 72 ? 10.769 -0.731 -5.337 1.00 89.62 72 LEU A C 1
ATOM 545 O O . LEU A 1 72 ? 11.068 -0.647 -6.524 1.00 89.62 72 LEU A O 1
ATOM 549 N N . MET A 1 73 ? 11.650 -1.034 -4.382 1.00 86.62 73 MET A N 1
ATOM 550 C CA . MET A 1 73 ? 13.069 -1.318 -4.636 1.00 86.62 73 MET A CA 1
ATOM 551 C C . MET A 1 73 ? 13.321 -2.746 -5.126 1.00 86.62 73 MET A C 1
ATOM 553 O O . MET A 1 73 ? 14.182 -2.972 -5.973 1.00 86.62 73 MET A O 1
ATOM 557 N N . PHE A 1 74 ? 12.580 -3.701 -4.573 1.00 88.81 74 PHE A N 1
ATOM 558 C CA . PHE A 1 74 ? 12.747 -5.136 -4.756 1.00 88.81 74 PHE A CA 1
ATOM 559 C C . PHE A 1 74 ? 11.368 -5.745 -5.046 1.00 88.81 74 PHE A C 1
ATOM 561 O O . PHE A 1 74 ? 10.681 -6.188 -4.119 1.00 88.81 74 PHE A O 1
ATOM 568 N N . PRO A 1 75 ? 10.918 -5.705 -6.313 1.00 89.88 75 PRO A N 1
ATOM 569 C CA . PRO A 1 75 ? 9.634 -6.276 -6.698 1.00 89.88 75 PRO A CA 1
ATOM 570 C C . PRO A 1 75 ? 9.605 -7.791 -6.473 1.00 89.88 75 PRO A C 1
ATOM 572 O O . PRO A 1 75 ? 10.649 -8.448 -6.429 1.00 89.88 75 PRO A O 1
ATOM 575 N N . GLY A 1 76 ? 8.394 -8.345 -6.375 1.00 88.81 76 GLY A N 1
ATOM 576 C CA . GLY A 1 76 ? 8.206 -9.797 -6.412 1.00 88.81 76 GLY A CA 1
ATOM 577 C C . GLY A 1 76 ? 8.706 -10.416 -7.719 1.00 88.81 76 GLY A C 1
ATOM 578 O O . GLY A 1 76 ? 8.976 -9.717 -8.699 1.00 88.81 76 GLY A O 1
ATOM 579 N N . ARG A 1 77 ? 8.816 -11.748 -7.744 1.00 91.19 77 ARG A N 1
ATOM 580 C CA . ARG A 1 77 ? 9.323 -12.479 -8.923 1.00 91.19 77 ARG A CA 1
ATOM 581 C C . ARG A 1 77 ? 8.449 -12.253 -10.156 1.00 91.19 77 ARG A C 1
ATOM 583 O O . ARG A 1 77 ? 8.955 -12.171 -11.271 1.00 91.19 77 ARG A O 1
ATOM 590 N N . ASP A 1 78 ? 7.147 -12.142 -9.927 1.00 91.19 78 ASP A N 1
ATOM 591 C CA . ASP A 1 78 ? 6.126 -11.795 -10.902 1.00 91.19 78 ASP A CA 1
ATOM 592 C C . ASP A 1 78 ? 4.917 -11.153 -10.190 1.00 91.19 78 ASP A C 1
ATOM 594 O O . ASP A 1 78 ? 4.894 -10.985 -8.967 1.00 91.19 78 ASP A O 1
ATOM 598 N N . GLU A 1 79 ? 3.893 -10.765 -10.954 1.00 89.06 79 GLU A N 1
ATOM 599 C CA . GLU A 1 79 ? 2.707 -10.104 -10.399 1.00 89.06 79 GLU A CA 1
ATOM 600 C C . GLU A 1 79 ? 1.877 -11.025 -9.483 1.00 89.06 79 GLU A C 1
ATOM 602 O O . GLU A 1 79 ? 1.197 -10.546 -8.574 1.00 89.06 79 GLU A O 1
ATOM 607 N N . ALA A 1 80 ? 1.892 -12.342 -9.712 1.00 92.62 80 ALA A N 1
ATOM 608 C CA . ALA A 1 80 ? 1.151 -13.293 -8.889 1.00 92.62 80 ALA A CA 1
ATOM 609 C C . ALA A 1 80 ? 1.837 -13.498 -7.534 1.00 92.62 80 ALA A C 1
ATOM 611 O O . ALA A 1 80 ? 1.162 -13.435 -6.506 1.00 92.62 80 ALA A O 1
ATOM 612 N N . ASP A 1 81 ? 3.159 -13.656 -7.539 1.00 94.06 81 ASP A N 1
ATOM 613 C CA . ASP A 1 81 ? 4.012 -13.708 -6.353 1.00 94.06 81 ASP A CA 1
ATOM 614 C C . ASP A 1 81 ? 3.872 -12.431 -5.511 1.00 94.06 81 ASP A C 1
ATOM 616 O O . ASP A 1 81 ? 3.597 -12.497 -4.315 1.00 94.06 81 ASP A O 1
ATOM 620 N N . GLU A 1 82 ? 3.940 -11.252 -6.137 1.00 93.00 82 GLU A N 1
ATOM 621 C CA . GLU A 1 82 ? 3.787 -9.978 -5.426 1.00 93.00 82 GLU A CA 1
ATOM 622 C C . GLU A 1 82 ? 2.387 -9.813 -4.815 1.00 93.00 82 GLU A C 1
ATOM 624 O O . GLU A 1 82 ? 2.252 -9.378 -3.668 1.00 93.00 82 GLU A O 1
ATOM 629 N N . ARG A 1 83 ? 1.327 -10.203 -5.539 1.00 92.62 83 ARG A N 1
ATOM 630 C CA . ARG A 1 83 ? -0.036 -10.211 -4.984 1.00 92.62 83 ARG A CA 1
ATOM 631 C C . ARG A 1 83 ? -0.170 -11.168 -3.806 1.00 92.62 83 ARG A C 1
ATOM 633 O O . ARG A 1 83 ? -0.815 -10.795 -2.827 1.00 92.62 83 ARG A O 1
ATOM 640 N N . ALA A 1 84 ? 0.412 -12.364 -3.896 1.00 94.31 84 ALA A N 1
ATOM 641 C CA . ALA A 1 84 ? 0.393 -13.339 -2.812 1.00 94.31 84 ALA A CA 1
ATOM 642 C C . ALA A 1 84 ? 1.108 -12.786 -1.570 1.00 94.31 84 ALA A C 1
ATOM 644 O O . ALA A 1 84 ? 0.506 -12.756 -0.500 1.00 94.31 84 ALA A O 1
ATOM 645 N N . MET A 1 85 ? 2.312 -12.221 -1.728 1.00 93.69 85 MET A N 1
ATOM 646 C CA . MET A 1 85 ? 3.048 -11.586 -0.628 1.00 93.69 85 MET A CA 1
ATOM 647 C C . MET A 1 85 ? 2.254 -10.454 0.035 1.00 93.69 85 MET A C 1
ATOM 649 O O . MET A 1 85 ? 2.199 -10.360 1.260 1.00 93.69 85 MET A O 1
ATOM 653 N N . ILE A 1 86 ? 1.607 -9.591 -0.755 1.00 93.25 86 ILE A N 1
ATOM 654 C CA . ILE A 1 86 ? 0.775 -8.506 -0.217 1.00 93.25 86 ILE A CA 1
ATOM 655 C C . ILE A 1 86 ? -0.426 -9.074 0.548 1.00 93.25 86 ILE A C 1
ATOM 657 O O . ILE A 1 86 ? -0.719 -8.617 1.653 1.00 93.25 86 ILE A O 1
ATOM 661 N N . ALA A 1 87 ? -1.127 -10.052 -0.025 1.00 92.44 87 ALA A N 1
ATOM 662 C CA . ALA A 1 87 ? -2.306 -10.649 0.595 1.00 92.44 87 ALA A CA 1
ATOM 663 C C . ALA A 1 87 ? -1.970 -11.381 1.902 1.00 92.44 87 ALA A C 1
ATOM 665 O O . ALA A 1 87 ? -2.723 -11.274 2.867 1.00 92.44 87 ALA A O 1
ATOM 666 N N . GLU A 1 88 ? -0.844 -12.089 1.940 1.00 93.00 88 GLU A N 1
ATOM 667 C CA . GLU A 1 88 ? -0.427 -12.893 3.086 1.00 93.00 88 GLU A CA 1
ATOM 668 C C . GLU A 1 88 ? 0.204 -12.043 4.193 1.00 93.00 88 GLU A C 1
ATOM 670 O O . GLU A 1 88 ? -0.136 -12.205 5.364 1.00 93.00 88 GLU A O 1
ATOM 675 N N . PHE A 1 89 ? 1.078 -11.096 3.841 1.00 91.44 89 PHE A N 1
ATOM 676 C CA . PHE A 1 89 ? 1.915 -10.411 4.830 1.00 91.44 89 PHE A CA 1
ATOM 677 C C . PHE A 1 89 ? 1.530 -8.953 5.080 1.00 91.44 89 PHE A C 1
ATOM 679 O O . PHE A 1 89 ? 1.811 -8.435 6.158 1.00 91.44 89 PHE A O 1
ATOM 686 N N . VAL A 1 90 ? 0.879 -8.274 4.129 1.00 90.81 90 VAL A N 1
ATOM 687 C CA . VAL A 1 90 ? 0.551 -6.839 4.251 1.00 90.81 90 VAL A CA 1
ATOM 688 C C . VAL A 1 90 ? -0.904 -6.623 4.644 1.00 90.81 90 VAL A C 1
ATOM 690 O O . VAL A 1 90 ? -1.176 -5.866 5.577 1.00 90.81 90 VAL A O 1
ATOM 693 N N . VAL A 1 91 ? -1.844 -7.293 3.970 1.00 90.38 91 VAL A N 1
ATOM 694 C CA . VAL A 1 91 ? -3.288 -7.130 4.212 1.00 90.38 91 VAL A CA 1
ATOM 695 C C . VAL A 1 91 ? -3.661 -7.327 5.687 1.00 90.38 91 VAL A C 1
ATOM 697 O O . VAL A 1 91 ? -4.309 -6.428 6.226 1.00 90.38 91 VAL A O 1
ATOM 700 N N . PRO A 1 92 ? -3.212 -8.390 6.388 1.00 88.19 92 PRO A N 1
ATOM 701 C CA . PRO A 1 92 ? -3.593 -8.612 7.785 1.00 88.19 92 PRO A CA 1
ATOM 702 C C . PRO A 1 92 ? -3.142 -7.500 8.738 1.00 88.19 92 PRO A C 1
ATOM 704 O O . PRO A 1 92 ? -3.743 -7.311 9.791 1.00 88.19 92 PRO A O 1
ATOM 707 N N . ILE A 1 93 ? -2.092 -6.759 8.374 1.00 85.56 93 ILE A N 1
ATOM 708 C CA . ILE A 1 93 ? -1.551 -5.666 9.184 1.00 85.56 93 ILE A CA 1
ATOM 709 C C . ILE A 1 93 ? -2.300 -4.356 8.924 1.00 85.56 93 ILE A C 1
ATOM 711 O O . ILE A 1 93 ? -2.453 -3.551 9.841 1.00 85.56 93 ILE A O 1
ATOM 715 N N . VAL A 1 94 ? -2.771 -4.122 7.694 1.00 83.31 94 VAL A N 1
ATOM 716 C CA . VAL A 1 94 ? -3.453 -2.867 7.323 1.00 83.31 94 VAL A CA 1
ATOM 717 C C . VAL A 1 94 ? -4.959 -2.898 7.543 1.00 83.31 94 VAL A C 1
ATOM 719 O O . VAL A 1 94 ? -5.570 -1.842 7.681 1.00 83.31 94 VAL A O 1
ATOM 722 N N . THR A 1 95 ? -5.569 -4.083 7.599 1.00 80.94 95 THR A N 1
ATOM 723 C CA . THR A 1 95 ? -6.991 -4.224 7.927 1.00 80.94 95 THR A CA 1
ATOM 724 C C . THR A 1 95 ? -7.186 -4.377 9.438 1.00 80.94 95 THR A C 1
ATOM 726 O O . THR A 1 95 ? -6.528 -5.227 10.038 1.00 80.94 95 THR A O 1
ATOM 729 N N . PRO A 1 96 ? -8.103 -3.626 10.074 1.00 66.06 96 PRO A N 1
ATOM 730 C CA . PRO A 1 96 ? -8.361 -3.764 11.505 1.00 66.06 96 PRO A CA 1
ATOM 731 C C . PRO A 1 96 ? -8.851 -5.175 11.870 1.00 66.06 96 PRO A C 1
ATOM 733 O O . PRO A 1 96 ? -9.709 -5.743 11.186 1.00 66.06 96 PRO A O 1
ATOM 736 N N . ALA A 1 97 ? -8.394 -5.706 13.010 1.00 57.88 97 ALA A N 1
ATOM 737 C CA . ALA A 1 97 ? -8.792 -7.022 13.530 1.00 57.88 97 ALA A CA 1
ATOM 738 C C . ALA A 1 97 ? -10.319 -7.173 13.719 1.00 57.88 97 ALA A C 1
ATOM 740 O O . ALA A 1 97 ? -10.854 -8.276 13.597 1.00 57.88 97 ALA A O 1
ATOM 741 N N . SER A 1 98 ? -11.054 -6.070 13.910 1.00 51.50 98 SER A N 1
ATOM 742 C CA . SER A 1 98 ? -12.526 -6.063 13.975 1.00 51.50 98 SER A CA 1
ATOM 743 C C . SER A 1 98 ? -13.214 -6.581 12.701 1.00 51.50 98 SER A C 1
ATOM 745 O O . SER A 1 98 ? -14.350 -7.050 12.770 1.00 51.50 98 SER A O 1
ATOM 747 N N . ALA A 1 99 ? -12.556 -6.548 11.536 1.00 50.03 99 ALA A N 1
ATOM 748 C CA . ALA A 1 99 ? -13.072 -7.176 10.317 1.00 50.03 99 ALA A CA 1
ATOM 749 C C . ALA A 1 99 ? -12.889 -8.709 10.315 1.00 50.03 99 ALA A C 1
ATOM 751 O O . ALA A 1 99 ? -13.741 -9.425 9.787 1.00 50.03 99 ALA A O 1
ATOM 752 N N . ALA A 1 100 ? -11.825 -9.218 10.945 1.00 49.69 100 ALA A N 1
ATOM 753 C CA . ALA A 1 100 ? -11.578 -10.651 11.114 1.00 49.69 100 ALA A CA 1
ATOM 754 C C . ALA A 1 100 ? -12.482 -11.262 12.202 1.00 49.69 100 ALA A C 1
ATOM 756 O O . ALA A 1 100 ? -13.053 -12.331 11.996 1.00 49.69 100 ALA A O 1
ATOM 757 N N . ALA A 1 101 ? -12.709 -10.541 13.307 1.00 46.97 101 ALA A N 1
ATOM 758 C CA . ALA A 1 101 ? -13.621 -10.958 14.375 1.00 46.97 101 ALA A CA 1
ATOM 759 C C . ALA A 1 101 ? -15.093 -11.025 13.913 1.00 46.97 101 ALA A C 1
ATOM 761 O O . ALA A 1 101 ? -15.801 -11.966 14.260 1.00 46.97 101 ALA A O 1
ATOM 762 N N . ARG A 1 102 ? -15.549 -10.096 13.053 1.00 48.59 102 ARG A N 1
ATOM 763 C CA . ARG A 1 102 ? -16.892 -10.169 12.438 1.00 48.59 102 ARG A CA 1
ATOM 764 C C . ARG A 1 102 ? -17.085 -11.378 11.518 1.00 48.59 102 ARG A C 1
ATOM 766 O O . ARG A 1 102 ? -18.197 -11.882 11.436 1.00 48.59 102 ARG A O 1
ATOM 773 N N . LYS A 1 103 ? -16.034 -11.857 10.842 1.00 50.03 103 L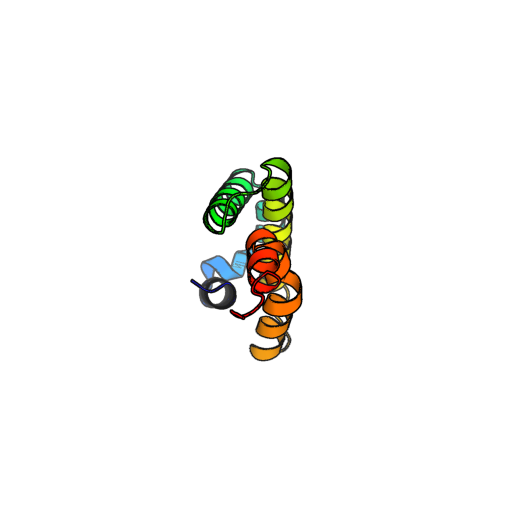YS A N 1
ATOM 774 C CA . LYS A 1 103 ? -16.102 -13.088 10.032 1.00 50.03 103 LYS A CA 1
ATOM 775 C C . LYS A 1 103 ? -16.173 -14.357 10.885 1.00 50.03 103 LYS A C 1
ATOM 777 O O . LYS A 1 103 ? -16.788 -15.323 10.458 1.00 50.03 103 LYS A O 1
ATOM 782 N N . ALA A 1 104 ? -15.569 -14.350 12.072 1.00 57.31 104 ALA A N 1
ATOM 783 C CA . ALA A 1 104 ? -15.597 -15.484 12.998 1.00 57.31 104 ALA A CA 1
ATOM 784 C C . ALA A 1 104 ? -16.898 -15.575 13.827 1.00 57.31 104 ALA A C 1
ATOM 786 O O . ALA A 1 104 ? -17.159 -16.606 14.435 1.00 57.31 104 ALA A O 1
ATOM 787 N N . GLY A 1 105 ? -17.703 -14.507 13.864 1.00 47.72 105 GLY A N 1
ATOM 788 C CA . GLY A 1 105 ? -18.852 -14.362 14.764 1.00 47.72 105 GLY A CA 1
ATOM 789 C C . GLY A 1 105 ? -20.242 -14.593 14.162 1.00 47.72 105 GLY A C 1
ATOM 790 O O . GLY A 1 105 ? -21.201 -14.121 14.762 1.00 47.72 105 GLY A O 1
ATOM 791 N N . HIS A 1 106 ? -20.393 -15.259 13.010 1.00 46.50 106 HIS A N 1
ATOM 792 C CA . HIS A 1 106 ? -21.719 -15.631 12.487 1.00 46.50 106 HIS A CA 1
ATOM 793 C C . HIS A 1 106 ? -22.028 -17.116 12.752 1.00 46.50 106 HIS A C 1
ATOM 795 O O . HIS A 1 106 ? -21.751 -17.951 11.887 1.00 46.50 106 HIS A O 1
ATOM 801 N N . PRO A 1 107 ? -22.593 -17.481 13.920 1.00 55.31 107 PRO A N 1
ATOM 802 C CA . PRO A 1 107 ? -23.356 -18.714 14.019 1.00 55.31 107 PRO A CA 1
ATOM 803 C C . PRO A 1 107 ? -24.639 -18.517 13.197 1.00 55.31 107 PRO A C 1
ATOM 805 O O . PRO A 1 107 ? -25.333 -17.510 13.351 1.00 55.31 107 PRO A O 1
ATOM 808 N N . GLY A 1 108 ? -24.893 -19.429 12.257 1.00 50.19 108 GLY A N 1
ATOM 809 C CA . GLY A 1 108 ? -26.102 -19.407 11.432 1.00 50.19 108 GLY A CA 1
ATOM 810 C C . GLY A 1 108 ? -27.372 -19.500 12.290 1.00 50.19 108 GLY A C 1
ATOM 811 O O . GLY A 1 108 ? -27.297 -19.995 13.416 1.00 50.19 108 GLY A O 1
ATOM 812 N N . PRO A 1 109 ? -28.516 -18.998 11.792 1.00 62.12 109 PRO A N 1
ATOM 813 C CA . PRO A 1 109 ? -29.760 -19.011 12.550 1.00 62.12 109 PRO A CA 1
ATOM 814 C C . PRO A 1 109 ? -30.230 -20.453 12.790 1.00 62.12 109 PRO A C 1
ATOM 816 O O . PRO A 1 109 ? -30.115 -21.291 11.894 1.00 62.12 109 PRO A O 1
ATOM 819 N N . GLU A 1 110 ? -30.709 -20.691 14.015 1.00 50.47 110 GLU A N 1
ATOM 820 C CA . GLU A 1 110 ? -31.309 -21.945 14.500 1.00 50.47 110 GLU A CA 1
ATOM 821 C C . GLU A 1 110 ? -32.517 -22.406 13.672 1.00 50.47 110 GLU A C 1
ATOM 823 O O . GLU A 1 110 ? -33.286 -21.537 13.192 1.00 50.47 110 GLU A O 1
#

pLDDT: mean 79.96, std 14.56, range [46.5, 94.31]

Organism: Mycobacterium tuberculosis (NCBI:txid1773)